Protein AF-A0A853I7U8-F1 (afdb_monomer_lite)

pLDDT: mean 75.82, std 11.58, range [44.72, 91.75]

Secondary structure (DSSP, 8-state):
----HHHHHHHHHHT-HHHHHHHHHHHHHHHHHHHHHHHHHHHH---HHHHHHHHHHHHHHHHHHHHHHHHHHHHHHHHHHHHHHT--

Structure (mmCIF, N/CA/C/O backbone):
data_AF-A0A853I7U8-F1
#
_entry.id   AF-A0A853I7U8-F1
#
loop_
_atom_site.group_PDB
_atom_site.id
_atom_site.type_symbol
_atom_site.label_atom_id
_atom_site.label_alt_id
_atom_site.label_comp_id
_atom_site.label_asym_id
_atom_site.label_entity_id
_atom_site.label_seq_id
_atom_site.pdbx_PDB_ins_code
_atom_site.Cartn_x
_atom_site.Cartn_y
_atom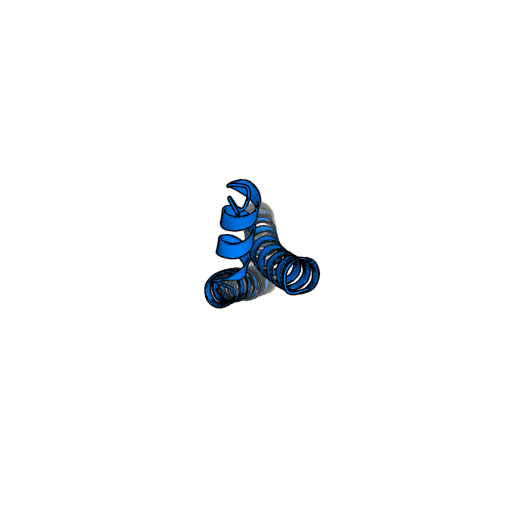_site.Cartn_z
_atom_site.occupancy
_atom_site.B_iso_or_equiv
_atom_site.auth_seq_id
_atom_site.auth_comp_id
_atom_site.auth_asym_id
_atom_site.auth_atom_id
_atom_site.pdbx_PDB_model_num
ATOM 1 N N . MET A 1 1 ? -23.897 8.536 32.499 1.00 44.72 1 MET A N 1
ATOM 2 C CA . MET A 1 1 ? -22.430 8.623 32.313 1.00 44.72 1 MET A CA 1
ATOM 3 C C . MET A 1 1 ? -22.146 9.131 30.903 1.00 44.72 1 MET A C 1
ATOM 5 O O . MET A 1 1 ? -22.458 8.430 29.952 1.00 44.72 1 MET A O 1
ATOM 9 N N . LYS A 1 2 ? -21.648 10.368 30.746 1.00 49.41 2 LYS A N 1
ATOM 10 C CA . LYS A 1 2 ? -21.233 10.911 29.439 1.00 49.41 2 LYS A CA 1
ATOM 11 C C . LYS A 1 2 ? -19.887 10.285 29.084 1.00 49.41 2 LYS A C 1
ATOM 13 O O . LYS A 1 2 ? -18.866 10.681 29.636 1.00 49.41 2 LYS A O 1
ATOM 18 N N . THR A 1 3 ? -19.878 9.281 28.212 1.00 54.44 3 THR A N 1
ATOM 19 C CA . THR A 1 3 ? -18.631 8.834 27.584 1.00 54.44 3 THR A CA 1
ATOM 20 C C . THR A 1 3 ? -18.003 10.034 26.875 1.00 54.44 3 THR A C 1
ATOM 22 O O . THR A 1 3 ? -18.701 10.690 26.100 1.00 54.44 3 THR A O 1
ATOM 25 N N . PRO A 1 4 ? -16.731 10.369 27.145 1.00 67.81 4 PRO A N 1
ATOM 26 C CA . PRO A 1 4 ? -16.086 11.506 26.505 1.00 67.81 4 PRO A CA 1
ATOM 27 C C . PRO A 1 4 ? -16.123 11.298 24.988 1.00 67.81 4 PRO A C 1
ATOM 29 O O . PRO A 1 4 ? -15.829 10.200 24.516 1.00 67.81 4 PRO A O 1
ATOM 32 N N . HIS A 1 5 ? -16.491 12.336 24.232 1.00 61.69 5 HIS A N 1
ATOM 33 C CA . HIS A 1 5 ? -16.646 12.319 22.766 1.00 61.69 5 HIS A CA 1
ATOM 34 C C . HIS A 1 5 ? -15.485 11.608 22.039 1.00 61.69 5 HIS A C 1
ATOM 36 O O . HIS A 1 5 ? -15.677 10.925 21.033 1.00 61.69 5 HIS A O 1
ATOM 42 N N . PHE A 1 6 ? -14.286 11.714 22.610 1.00 62.94 6 PHE A N 1
ATOM 43 C CA . PHE A 1 6 ? -13.060 11.068 22.159 1.00 62.94 6 PHE A CA 1
ATOM 44 C C . PHE A 1 6 ? -13.126 9.526 22.178 1.00 62.94 6 PHE A C 1
ATOM 46 O O . PHE A 1 6 ? -12.751 8.881 21.201 1.00 62.94 6 PHE A O 1
ATOM 53 N N . LYS A 1 7 ? -13.682 8.917 23.240 1.00 62.50 7 LYS A N 1
ATOM 54 C CA . LYS A 1 7 ? -13.893 7.456 23.340 1.00 62.50 7 LYS A CA 1
ATOM 55 C C . LYS A 1 7 ? -14.819 6.951 22.232 1.00 62.50 7 LYS A C 1
ATOM 57 O O . LYS A 1 7 ? -14.566 5.898 21.658 1.00 62.50 7 LYS A O 1
ATOM 62 N N . GLN A 1 8 ? -15.875 7.703 21.921 1.00 63.09 8 GLN A N 1
ATOM 63 C CA . GLN A 1 8 ? -16.808 7.346 20.850 1.00 63.09 8 GLN A CA 1
ATOM 64 C C . GLN A 1 8 ? -16.131 7.373 19.478 1.00 63.09 8 GLN A C 1
ATOM 66 O O . GLN A 1 8 ? -16.289 6.424 18.719 1.00 63.09 8 GLN A O 1
ATOM 71 N N . GLN A 1 9 ? -15.328 8.396 19.175 1.00 64.69 9 GLN A N 1
ATOM 72 C CA . GLN A 1 9 ? -14.588 8.453 17.908 1.00 64.69 9 GLN A CA 1
ATOM 73 C C . GLN A 1 9 ? -13.575 7.305 17.773 1.00 64.69 9 GLN A C 1
ATOM 75 O O . GLN A 1 9 ? -13.493 6.680 16.717 1.00 64.69 9 GLN A O 1
ATOM 80 N N . LEU A 1 10 ? -12.868 6.964 18.853 1.00 62.22 10 LEU A N 1
ATOM 81 C CA . LEU A 1 10 ? -11.935 5.832 18.891 1.00 62.22 10 LEU A CA 1
ATOM 82 C C . LEU A 1 10 ? -12.641 4.476 18.716 1.00 62.22 10 LEU A C 1
ATOM 84 O O . LEU A 1 10 ? -12.158 3.607 17.990 1.00 62.22 10 LEU A O 1
ATOM 88 N N . LEU A 1 11 ? -13.821 4.302 19.313 1.00 63.66 11 LEU A N 1
ATOM 89 C CA . LEU A 1 11 ? -14.646 3.110 19.107 1.00 63.66 11 LEU A CA 1
ATOM 90 C C . LEU A 1 11 ? -15.205 3.028 17.680 1.00 63.66 11 LEU A C 1
ATOM 92 O O . LEU A 1 11 ? -15.264 1.935 17.127 1.00 63.66 11 LEU A O 1
ATOM 96 N N . VAL A 1 12 ? -15.547 4.153 17.044 1.00 63.03 12 VAL A N 1
ATOM 97 C CA . VAL A 1 12 ? -15.997 4.191 15.636 1.00 63.03 12 VAL A CA 1
ATOM 98 C C . VAL A 1 12 ? -14.893 3.735 14.673 1.00 63.03 12 VAL A C 1
ATOM 100 O O . VAL A 1 12 ? -15.177 3.044 13.691 1.00 63.03 12 VAL A O 1
ATOM 103 N N . VAL A 1 13 ? -13.627 4.050 14.976 1.00 60.28 13 VAL A N 1
ATOM 104 C CA . VAL A 1 13 ? -12.468 3.507 14.243 1.00 60.28 13 VAL A CA 1
ATOM 105 C C . VAL A 1 13 ? -12.377 1.987 14.431 1.00 60.28 13 VAL A C 1
ATOM 107 O O . VAL A 1 13 ? -12.213 1.257 13.457 1.00 60.28 13 VAL A O 1
ATOM 110 N N . SER A 1 14 ? -12.576 1.483 15.653 1.00 60.19 14 SER A N 1
ATOM 111 C CA . SER A 1 14 ? -12.598 0.037 15.939 1.00 60.19 14 SER A CA 1
ATOM 112 C C . SER A 1 14 ? -13.786 -0.701 15.293 1.00 60.19 14 SER A C 1
ATOM 114 O O . SER A 1 14 ? -13.664 -1.868 14.927 1.00 60.19 14 SER A O 1
ATOM 116 N N . GLN A 1 15 ? -14.924 -0.032 15.082 1.00 64.81 15 GLN A N 1
ATOM 117 C CA . GLN A 1 15 ? -16.157 -0.645 14.566 1.00 64.81 15 GLN A CA 1
ATOM 118 C C . GLN A 1 15 ? -16.090 -1.093 13.099 1.00 64.81 15 GLN A C 1
ATOM 120 O O . GLN A 1 15 ? -16.923 -1.896 12.678 1.00 64.81 15 GLN A O 1
ATOM 125 N N . ASN A 1 16 ? -15.110 -0.630 12.313 1.00 71.25 16 ASN A N 1
ATOM 126 C CA . ASN A 1 16 ? -15.037 -0.917 10.876 1.00 71.25 16 ASN A CA 1
ATOM 127 C C . ASN A 1 16 ? -13.754 -1.660 10.452 1.00 71.25 16 ASN A C 1
ATOM 129 O O . ASN A 1 16 ? -13.085 -1.233 9.504 1.00 71.25 16 ASN A O 1
ATOM 133 N N . PRO A 1 17 ? -13.418 -2.816 11.060 1.00 71.00 17 PRO A N 1
ATOM 134 C CA . PRO A 1 17 ? -12.207 -3.562 10.714 1.00 71.00 17 PRO A CA 1
ATOM 135 C C . PRO A 1 17 ? -12.241 -4.053 9.260 1.00 71.00 17 PRO A C 1
ATOM 137 O O . PRO A 1 17 ? -11.212 -4.103 8.597 1.00 71.00 17 PRO A O 1
ATOM 140 N N . LYS A 1 18 ? -13.437 -4.332 8.719 1.00 78.00 18 LYS A N 1
ATOM 141 C CA . LYS A 1 18 ? -13.636 -4.715 7.311 1.00 78.00 18 LYS A CA 1
ATOM 142 C C . LYS A 1 18 ? -13.135 -3.644 6.336 1.00 78.00 18 LYS A C 1
ATOM 144 O O . LYS A 1 18 ? -12.581 -3.980 5.293 1.00 78.00 18 LYS A O 1
ATOM 149 N N . ARG A 1 19 ? -13.299 -2.359 6.676 1.00 80.50 19 ARG A N 1
ATOM 150 C CA . ARG A 1 19 ? -12.839 -1.242 5.841 1.00 80.50 19 ARG A CA 1
ATOM 151 C C . ARG A 1 19 ? -11.314 -1.173 5.819 1.00 80.50 19 ARG A C 1
ATOM 153 O O . ARG A 1 19 ? -10.739 -1.067 4.744 1.00 80.50 19 ARG A O 1
ATOM 160 N N . PHE A 1 20 ? -10.667 -1.289 6.977 1.00 80.69 20 PHE A N 1
ATOM 161 C CA . PHE A 1 20 ? -9.203 -1.286 7.070 1.00 80.69 20 PHE A CA 1
ATOM 162 C C . PHE A 1 20 ? -8.569 -2.524 6.431 1.00 80.69 20 PHE A C 1
ATOM 164 O O . PHE A 1 20 ? -7.545 -2.402 5.767 1.00 80.69 20 PHE A O 1
ATOM 171 N N . LEU A 1 21 ? -9.220 -3.687 6.537 1.00 82.69 21 LEU A N 1
ATOM 172 C CA . LEU A 1 21 ? -8.827 -4.897 5.816 1.00 82.69 21 LEU A CA 1
ATOM 173 C C . LEU A 1 21 ? -8.905 -4.702 4.296 1.00 82.69 21 LEU A C 1
ATOM 175 O O . LEU A 1 21 ? -7.978 -5.072 3.586 1.00 82.69 21 LEU A O 1
ATOM 179 N N . SER A 1 22 ? -9.979 -4.083 3.799 1.00 86.56 22 SER A N 1
ATOM 180 C CA . SER A 1 22 ? -10.113 -3.755 2.376 1.00 86.56 22 SER A CA 1
ATOM 181 C C . SER A 1 22 ? -9.011 -2.795 1.912 1.00 86.56 22 SER A C 1
ATOM 183 O O . SER A 1 22 ? -8.351 -3.059 0.914 1.00 86.56 22 SER A O 1
ATOM 185 N N . ILE A 1 23 ? -8.726 -1.739 2.683 1.00 86.62 23 ILE A N 1
ATOM 186 C CA . ILE A 1 23 ? -7.636 -0.792 2.386 1.00 86.62 23 ILE A CA 1
ATOM 187 C C . ILE A 1 23 ? -6.277 -1.505 2.360 1.00 86.62 23 ILE A C 1
ATOM 189 O O . ILE A 1 23 ? -5.490 -1.285 1.441 1.00 86.62 23 ILE A O 1
ATOM 193 N N . PHE A 1 24 ? -6.016 -2.388 3.328 1.00 88.31 24 PHE A N 1
ATOM 194 C CA . PHE A 1 24 ? -4.800 -3.197 3.366 1.00 88.31 24 PHE A CA 1
ATOM 195 C C . PHE A 1 24 ? -4.678 -4.094 2.129 1.00 88.31 24 PHE A C 1
ATOM 197 O O . PHE A 1 24 ? -3.640 -4.090 1.476 1.00 88.31 24 PHE A O 1
ATOM 204 N N . LEU A 1 25 ? -5.741 -4.824 1.777 1.00 89.06 25 LEU A N 1
ATOM 205 C CA . LEU A 1 25 ? -5.764 -5.718 0.617 1.00 89.06 25 LEU A CA 1
ATOM 206 C C . LEU A 1 25 ? -5.578 -4.959 -0.698 1.00 89.06 25 LEU A C 1
ATOM 208 O O . LEU A 1 25 ? -4.832 -5.414 -1.558 1.00 89.06 25 LEU A O 1
ATOM 212 N N . VAL A 1 26 ? -6.208 -3.791 -0.842 1.00 90.69 26 VAL A N 1
ATOM 213 C CA . VAL A 1 26 ? -6.029 -2.919 -2.010 1.00 90.69 26 VAL A CA 1
ATOM 214 C C . VAL A 1 26 ? -4.587 -2.420 -2.089 1.00 90.69 26 VAL A C 1
ATOM 216 O O . VAL A 1 26 ? -3.981 -2.500 -3.154 1.00 90.69 26 VAL A O 1
ATOM 219 N N . GLY A 1 27 ? -4.008 -1.967 -0.974 1.00 86.38 27 GLY A N 1
ATOM 220 C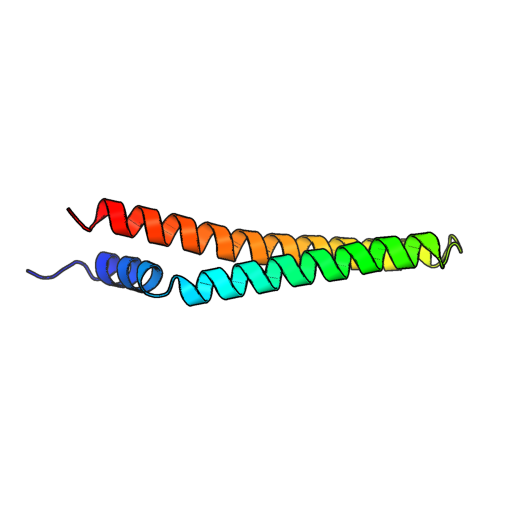 CA . GLY A 1 27 ? -2.603 -1.555 -0.913 1.00 86.38 27 GLY A CA 1
ATOM 221 C C . GLY A 1 27 ? -1.643 -2.694 -1.266 1.00 86.38 27 GLY A C 1
ATOM 222 O O . GLY A 1 27 ? -0.750 -2.510 -2.087 1.00 86.38 27 GLY A O 1
ATOM 223 N N . ALA A 1 28 ? -1.868 -3.891 -0.719 1.00 86.00 28 ALA A N 1
ATOM 224 C CA . ALA A 1 28 ? -1.064 -5.079 -0.997 1.00 86.00 28 ALA A CA 1
ATOM 225 C C . ALA A 1 28 ? -1.193 -5.546 -2.457 1.00 86.00 28 ALA A C 1
ATOM 227 O O . ALA A 1 28 ? -0.195 -5.896 -3.083 1.00 86.00 28 ALA A O 1
ATOM 228 N N . ALA A 1 29 ? -2.401 -5.506 -3.025 1.00 88.75 29 ALA A N 1
ATOM 229 C CA . ALA A 1 29 ? -2.632 -5.826 -4.430 1.00 88.75 29 ALA A CA 1
ATOM 230 C C . ALA A 1 29 ? -1.944 -4.812 -5.352 1.00 88.75 29 ALA A C 1
ATOM 232 O O . ALA A 1 29 ? -1.254 -5.207 -6.288 1.00 88.75 29 ALA A O 1
ATOM 233 N N . LEU A 1 30 ? -2.063 -3.512 -5.061 1.00 85.69 30 LEU A N 1
ATOM 234 C CA . LEU A 1 30 ? -1.367 -2.457 -5.801 1.00 85.69 30 LEU A CA 1
ATOM 235 C C . LEU A 1 30 ? 0.151 -2.612 -5.709 1.00 85.69 30 LEU A C 1
ATOM 237 O O . LEU A 1 30 ? 0.835 -2.449 -6.716 1.00 85.69 30 LEU A O 1
ATOM 241 N N . PHE A 1 31 ? 0.675 -2.969 -4.537 1.00 87.25 31 PHE A N 1
ATOM 242 C CA . PHE A 1 31 ? 2.097 -3.238 -4.340 1.00 87.25 31 PHE A CA 1
ATOM 243 C C . PHE A 1 31 ? 2.556 -4.441 -5.173 1.00 87.25 31 PHE A C 1
ATOM 245 O O . PHE A 1 31 ? 3.547 -4.357 -5.893 1.00 87.25 31 PHE A O 1
ATOM 252 N N . GLY A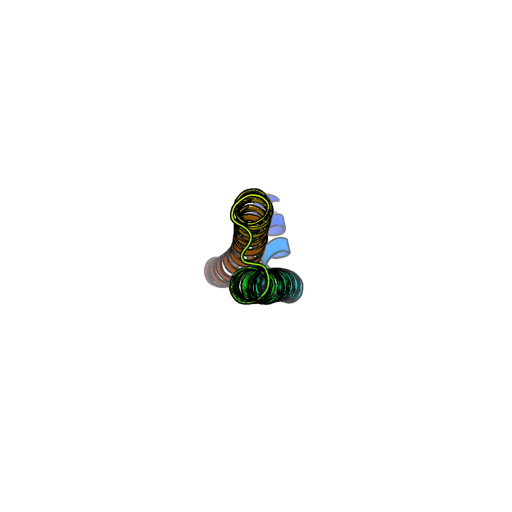 1 32 ? 1.797 -5.540 -5.150 1.00 87.19 32 GLY A N 1
ATOM 253 C CA . GLY A 1 32 ? 2.089 -6.730 -5.947 1.00 87.19 32 GLY A CA 1
ATOM 254 C C . GLY A 1 32 ? 2.056 -6.458 -7.452 1.00 87.19 32 GLY A C 1
ATOM 255 O O . GLY A 1 32 ? 2.990 -6.825 -8.162 1.00 87.19 32 GLY A O 1
ATOM 256 N N . VAL A 1 33 ? 1.017 -5.773 -7.940 1.00 87.19 33 VAL A N 1
ATOM 257 C CA . VAL A 1 33 ? 0.867 -5.433 -9.364 1.00 87.19 33 VAL A CA 1
ATOM 258 C C . VAL A 1 33 ? 1.959 -4.468 -9.814 1.00 87.19 33 VAL A C 1
ATOM 260 O O . VAL A 1 33 ? 2.608 -4.729 -10.821 1.00 87.19 33 VAL A O 1
ATOM 263 N N . SER A 1 34 ? 2.204 -3.385 -9.071 1.00 83.25 34 SER A N 1
ATOM 264 C CA . SER A 1 34 ? 3.248 -2.409 -9.420 1.00 83.25 34 SER A CA 1
ATOM 265 C C . SER A 1 34 ? 4.652 -3.014 -9.361 1.00 83.25 34 SER A C 1
ATOM 267 O O . SER A 1 34 ? 5.455 -2.755 -10.256 1.00 83.25 34 SER A O 1
ATOM 269 N N . GLY A 1 35 ? 4.928 -3.884 -8.385 1.00 81.25 35 GLY A N 1
ATOM 270 C CA . GLY A 1 35 ? 6.190 -4.617 -8.281 1.00 81.25 35 GLY A CA 1
ATOM 271 C C . GLY A 1 35 ? 6.407 -5.597 -9.433 1.00 81.25 35 GLY A C 1
ATOM 272 O O . GLY A 1 35 ? 7.475 -5.600 -10.043 1.00 81.25 35 GLY A O 1
ATOM 273 N N . LEU A 1 36 ? 5.384 -6.382 -9.792 1.00 82.56 36 LEU A N 1
ATOM 274 C CA . LEU A 1 36 ? 5.433 -7.282 -10.952 1.00 82.56 36 LEU A CA 1
ATOM 275 C C . LEU A 1 36 ? 5.617 -6.513 -12.263 1.00 82.56 36 LEU A C 1
ATOM 277 O O . LEU A 1 36 ? 6.389 -6.948 -13.117 1.00 82.56 36 LEU A O 1
ATOM 281 N N . LEU A 1 37 ? 4.952 -5.363 -12.410 1.00 81.31 37 LEU A N 1
ATOM 282 C CA . LEU A 1 37 ? 5.096 -4.500 -13.580 1.00 81.31 37 LEU A CA 1
ATOM 283 C C . LEU A 1 37 ? 6.535 -3.988 -13.707 1.00 81.31 37 LEU A C 1
ATOM 285 O O . LEU A 1 37 ? 7.106 -4.030 -14.791 1.00 81.31 37 LEU A O 1
ATOM 289 N N . LEU A 1 38 ? 7.141 -3.572 -12.593 1.00 79.56 38 LEU A N 1
ATOM 290 C CA . LEU A 1 38 ? 8.532 -3.120 -12.531 1.00 79.56 38 LEU A CA 1
ATOM 291 C C . LEU A 1 38 ? 9.506 -4.208 -12.994 1.00 79.56 38 LEU A C 1
ATOM 293 O O . LEU A 1 38 ? 10.353 -3.958 -13.850 1.00 79.56 38 LEU A O 1
ATOM 297 N N . VAL A 1 39 ? 9.342 -5.431 -12.482 1.00 77.94 39 VAL A N 1
ATOM 298 C CA . VAL A 1 39 ? 10.173 -6.585 -12.860 1.00 77.94 39 VAL A CA 1
ATOM 299 C C . VAL A 1 39 ? 9.971 -6.956 -14.334 1.00 77.94 39 VAL A C 1
ATOM 301 O O . VAL A 1 39 ? 10.940 -7.239 -15.041 1.00 77.94 39 VAL A O 1
ATOM 304 N N . ALA A 1 40 ? 8.729 -6.932 -14.825 1.00 77.38 40 ALA A N 1
ATOM 305 C CA . ALA A 1 40 ? 8.411 -7.238 -16.217 1.00 77.38 40 ALA A CA 1
ATOM 306 C C . ALA A 1 40 ? 8.993 -6.197 -17.189 1.00 77.38 40 ALA A C 1
ATOM 308 O O . ALA A 1 40 ? 9.600 -6.567 -18.197 1.00 77.38 40 ALA A O 1
ATOM 309 N N . VAL A 1 41 ? 8.864 -4.907 -16.864 1.00 74.38 41 VAL A N 1
ATOM 310 C CA . VAL A 1 41 ? 9.435 -3.798 -17.644 1.00 74.38 41 VAL A CA 1
ATOM 311 C C . VAL A 1 41 ? 10.960 -3.887 -17.657 1.00 74.38 41 VAL A C 1
ATOM 313 O O . VAL A 1 41 ? 11.563 -3.805 -18.725 1.00 74.38 41 VAL A O 1
ATOM 316 N N . GLN A 1 42 ? 11.584 -4.150 -16.505 1.00 72.00 42 GLN A N 1
ATOM 317 C CA . GLN A 1 42 ? 13.035 -4.304 -16.411 1.00 72.00 42 GLN A CA 1
ATOM 318 C C . GLN A 1 42 ? 13.552 -5.501 -17.221 1.00 72.00 42 GLN A C 1
ATOM 320 O O . GLN A 1 42 ? 14.614 -5.409 -17.830 1.00 72.00 42 GLN A O 1
ATOM 325 N N . LYS A 1 43 ? 12.811 -6.617 -17.265 1.00 71.94 43 LYS A N 1
ATOM 326 C CA . LYS A 1 43 ? 13.212 -7.818 -18.015 1.00 71.94 43 LYS A CA 1
ATOM 327 C C . LYS A 1 43 ? 13.074 -7.655 -19.531 1.00 71.94 43 LYS A C 1
ATOM 329 O O . LYS A 1 43 ? 13.849 -8.258 -20.268 1.00 71.94 43 LYS A O 1
ATOM 334 N N . HIS A 1 44 ? 12.073 -6.908 -20.001 1.00 67.88 44 HIS A N 1
ATOM 335 C CA . HIS A 1 44 ? 11.691 -6.908 -21.417 1.00 67.88 44 HIS A CA 1
ATOM 336 C C . HIS A 1 44 ? 12.142 -5.655 -22.191 1.00 67.88 44 HIS A C 1
ATOM 338 O O . HIS A 1 44 ? 12.347 -5.739 -23.397 1.00 67.88 44 HIS A O 1
ATOM 344 N N . TRP A 1 45 ? 12.361 -4.518 -21.519 1.00 60.06 45 TRP A N 1
ATOM 345 C CA . TRP A 1 45 ? 12.662 -3.224 -22.149 1.00 60.06 45 TRP A CA 1
ATOM 346 C C . TRP A 1 45 ? 14.007 -2.646 -21.677 1.00 60.06 45 TRP A C 1
ATOM 348 O O . TRP A 1 45 ? 14.080 -1.588 -21.055 1.00 60.06 45 TRP A O 1
ATOM 358 N N . ILE A 1 46 ? 15.110 -3.331 -21.979 1.00 54.97 46 ILE A N 1
ATOM 359 C CA . ILE A 1 46 ? 16.465 -2.810 -21.736 1.00 54.97 46 ILE A CA 1
ATOM 360 C C . ILE A 1 46 ? 16.886 -1.933 -22.924 1.00 54.97 46 ILE A C 1
ATOM 362 O O . ILE A 1 46 ? 17.569 -2.347 -23.853 1.00 54.97 46 ILE A O 1
ATOM 366 N N . SER A 1 47 ? 16.444 -0.677 -22.892 1.00 56.78 47 SER A N 1
ATOM 367 C CA . SER A 1 47 ? 17.140 0.442 -23.531 1.00 56.78 47 SER A CA 1
ATOM 368 C C . SER A 1 47 ? 17.471 1.452 -22.427 1.00 56.78 47 SER A C 1
ATOM 370 O O . SER A 1 47 ? 16.554 1.910 -21.736 1.00 56.78 47 SER A O 1
ATOM 372 N N . PRO A 1 48 ? 18.754 1.794 -22.209 1.00 61.12 48 PRO A N 1
ATOM 373 C CA . PRO A 1 48 ? 19.211 2.498 -21.005 1.00 61.12 48 PRO A CA 1
ATOM 374 C C . PRO A 1 48 ? 18.570 3.881 -20.810 1.00 61.12 48 PRO A C 1
ATOM 376 O O . PRO A 1 48 ? 18.440 4.337 -19.679 1.00 61.12 48 PRO A O 1
ATOM 379 N N . HIS A 1 49 ? 18.096 4.519 -21.883 1.00 60.19 49 HIS A N 1
ATOM 380 C CA . HIS A 1 49 ? 17.512 5.861 -21.825 1.00 60.19 49 HIS A CA 1
ATOM 381 C C . HIS A 1 49 ? 16.062 5.924 -21.315 1.00 60.19 49 HIS A C 1
ATOM 383 O O . HIS A 1 49 ? 15.690 6.922 -20.705 1.00 60.19 49 HIS A O 1
ATOM 389 N N . TYR A 1 50 ? 15.250 4.878 -21.512 1.00 60.91 50 TYR A N 1
ATOM 390 C CA . TYR A 1 50 ? 13.841 4.858 -21.071 1.00 60.91 50 TYR A CA 1
ATOM 391 C C . TYR A 1 50 ? 13.629 4.082 -19.763 1.00 60.91 50 TYR A C 1
ATOM 393 O O . TYR A 1 50 ? 12.627 4.284 -19.073 1.00 60.91 50 TYR A O 1
ATOM 401 N N . SER A 1 51 ? 14.602 3.244 -19.392 1.00 66.50 51 SER A N 1
ATOM 402 C CA . SER A 1 51 ? 14.595 2.440 -18.166 1.00 66.50 51 SER A CA 1
ATOM 403 C C . SER A 1 51 ? 14.516 3.299 -16.896 1.00 66.50 51 SER A C 1
ATOM 405 O O . SER A 1 51 ? 13.726 3.007 -16.000 1.00 66.50 51 SER A O 1
ATOM 407 N N . TYR A 1 52 ? 15.257 4.412 -16.839 1.00 71.31 52 TYR A N 1
ATOM 408 C CA . TYR A 1 52 ? 15.365 5.219 -15.620 1.00 71.31 52 TYR A CA 1
ATOM 409 C C . TYR A 1 52 ? 14.040 5.889 -15.218 1.00 71.31 52 TYR A C 1
ATOM 411 O O . TYR A 1 52 ? 13.606 5.763 -14.075 1.00 71.31 52 TYR A O 1
ATOM 419 N N . ASN A 1 53 ? 13.343 6.539 -16.157 1.00 75.56 53 ASN A N 1
ATOM 420 C CA . ASN A 1 53 ? 12.075 7.216 -15.853 1.00 75.56 53 ASN A CA 1
ATOM 421 C C . ASN A 1 53 ? 10.971 6.223 -15.466 1.00 75.56 53 ASN A C 1
ATOM 423 O O . ASN A 1 53 ? 10.214 6.477 -14.531 1.00 75.56 53 ASN A O 1
ATOM 427 N N . CYS A 1 54 ? 10.895 5.078 -16.150 1.00 72.88 54 CYS A N 1
ATOM 428 C CA . CYS A 1 54 ? 9.901 4.051 -15.839 1.00 72.88 54 CYS A CA 1
ATOM 429 C C . CYS A 1 54 ? 10.169 3.406 -14.468 1.00 72.88 54 CYS A C 1
ATOM 431 O O . CYS A 1 54 ? 9.240 3.173 -13.696 1.00 72.88 54 CYS A O 1
ATOM 433 N N . PHE A 1 55 ? 11.446 3.205 -14.123 1.00 77.12 55 PHE A N 1
ATOM 434 C CA . PHE A 1 55 ? 11.863 2.703 -12.817 1.00 77.12 55 PHE A CA 1
ATOM 435 C C . PHE A 1 55 ? 11.510 3.666 -11.676 1.00 77.12 55 PHE A C 1
ATOM 437 O O . PHE A 1 55 ? 10.946 3.240 -10.669 1.00 77.12 55 PHE A O 1
ATOM 444 N N . ILE A 1 56 ? 11.764 4.969 -11.850 1.00 82.50 56 ILE A N 1
ATOM 445 C CA . ILE A 1 56 ? 11.394 6.008 -10.874 1.00 82.50 56 ILE A CA 1
ATOM 446 C C . ILE A 1 56 ? 9.874 6.028 -10.655 1.00 82.50 56 ILE A C 1
ATOM 448 O O . ILE A 1 56 ? 9.419 6.015 -9.513 1.00 82.50 56 ILE A O 1
ATOM 452 N N . ILE A 1 57 ? 9.076 6.007 -11.730 1.00 82.94 57 ILE A N 1
ATOM 453 C CA . ILE A 1 57 ? 7.606 5.983 -11.634 1.00 82.94 57 ILE A CA 1
ATOM 454 C C . ILE A 1 57 ? 7.129 4.718 -10.905 1.00 82.94 57 ILE A C 1
ATOM 456 O O . ILE A 1 57 ? 6.270 4.796 -10.025 1.00 82.94 57 ILE A O 1
ATOM 460 N N . GLY A 1 58 ? 7.718 3.562 -11.223 1.00 82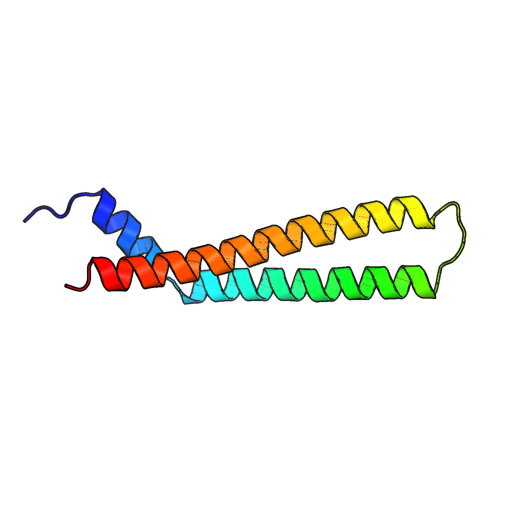.69 58 GLY A N 1
ATOM 461 C CA . GLY A 1 58 ? 7.429 2.301 -10.546 1.00 82.69 58 GLY A CA 1
ATOM 462 C C . GLY A 1 58 ? 7.756 2.339 -9.051 1.00 82.69 58 GLY A C 1
ATOM 463 O O . GLY A 1 58 ? 6.947 1.898 -8.236 1.00 82.69 58 GLY A O 1
ATOM 464 N N . LEU A 1 59 ? 8.898 2.922 -8.672 1.00 84.38 59 LEU A N 1
ATOM 465 C 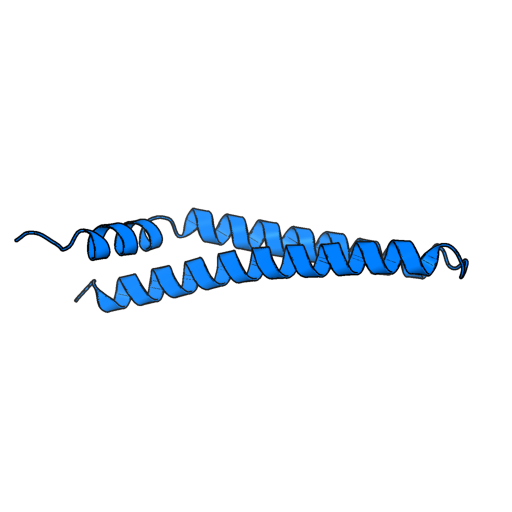CA . LEU A 1 59 ? 9.295 3.098 -7.272 1.00 84.38 59 LEU A CA 1
ATOM 466 C C . LEU A 1 59 ? 8.341 4.017 -6.507 1.00 84.38 59 LEU A C 1
ATOM 468 O O . LEU A 1 59 ? 7.979 3.711 -5.373 1.00 84.38 59 LEU A O 1
ATOM 472 N N . VAL A 1 60 ? 7.898 5.115 -7.123 1.00 88.69 60 VAL A N 1
ATOM 473 C CA . VAL A 1 60 ? 6.897 6.008 -6.520 1.00 88.69 60 VAL A CA 1
ATOM 474 C C . VAL A 1 60 ? 5.572 5.265 -6.319 1.00 88.69 60 VAL A C 1
ATOM 476 O O . VAL A 1 60 ? 4.975 5.353 -5.246 1.00 88.69 60 VAL A O 1
ATOM 479 N N . GLY A 1 61 ? 5.141 4.467 -7.301 1.00 86.25 61 G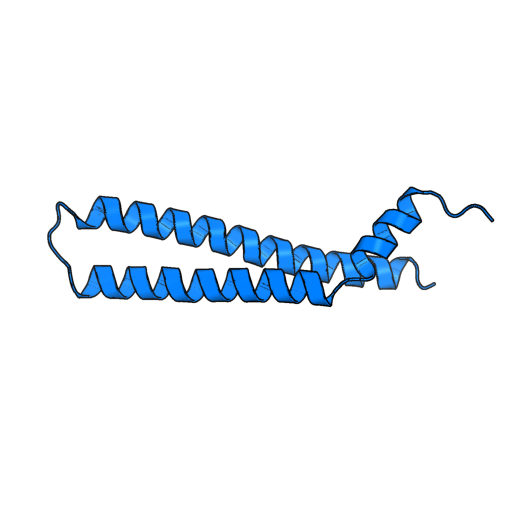LY A N 1
ATOM 480 C CA . GLY A 1 61 ? 3.955 3.614 -7.178 1.00 86.25 61 GLY A CA 1
ATOM 481 C C . GLY A 1 61 ? 4.068 2.574 -6.054 1.00 86.25 61 GLY A C 1
ATOM 482 O O . GLY A 1 61 ? 3.126 2.390 -5.277 1.00 86.25 61 GLY A O 1
ATOM 483 N N . LEU A 1 62 ? 5.236 1.941 -5.908 1.00 87.81 62 LEU A N 1
ATOM 484 C CA . LEU A 1 62 ? 5.533 1.020 -4.806 1.00 87.81 62 LEU A CA 1
ATOM 485 C C . LEU A 1 62 ? 5.518 1.722 -3.444 1.00 87.81 62 LEU A C 1
ATOM 487 O O . LEU A 1 62 ? 4.967 1.192 -2.481 1.00 87.81 62 LEU A O 1
ATOM 491 N N . ALA A 1 63 ? 6.076 2.930 -3.356 1.00 88.88 63 ALA A N 1
ATOM 492 C CA . ALA A 1 63 ? 6.063 3.713 -2.126 1.00 88.88 63 ALA A CA 1
ATOM 493 C C . ALA A 1 63 ? 4.628 4.068 -1.705 1.00 88.88 63 ALA A C 1
ATOM 495 O O . ALA A 1 63 ? 4.248 3.849 -0.557 1.00 88.88 63 ALA A O 1
ATOM 496 N N . ILE A 1 64 ? 3.801 4.545 -2.642 1.00 90.19 64 ILE A N 1
ATOM 497 C CA . ILE A 1 64 ? 2.400 4.902 -2.372 1.00 90.19 64 ILE A CA 1
ATOM 498 C C . ILE A 1 64 ? 1.590 3.668 -1.956 1.00 90.19 64 ILE A C 1
ATOM 500 O O . ILE A 1 64 ? 0.868 3.709 -0.960 1.00 90.19 64 ILE A O 1
ATOM 504 N N . SER A 1 65 ? 1.721 2.555 -2.680 1.00 88.88 65 SER A N 1
ATOM 505 C CA . SER A 1 65 ? 1.007 1.313 -2.350 1.00 88.88 65 SER A CA 1
ATOM 506 C C . SER A 1 65 ? 1.429 0.733 -0.996 1.00 88.88 65 SER A C 1
ATOM 508 O O . SER A 1 65 ? 0.568 0.300 -0.227 1.00 88.88 65 SER A O 1
ATOM 510 N N . SER A 1 66 ? 2.717 0.823 -0.651 1.00 89.50 66 SER A N 1
ATOM 511 C CA . SER A 1 66 ? 3.237 0.476 0.676 1.00 89.50 66 SER A CA 1
ATOM 512 C C . SER A 1 66 ? 2.624 1.343 1.781 1.00 89.50 66 SER A C 1
ATOM 514 O O . SER A 1 66 ? 2.141 0.811 2.780 1.00 89.50 66 SER A O 1
ATOM 516 N N . ILE A 1 67 ? 2.537 2.664 1.586 1.00 91.75 67 ILE A N 1
ATOM 517 C CA . ILE A 1 67 ? 1.901 3.582 2.549 1.00 91.75 67 ILE A CA 1
ATOM 518 C C . ILE A 1 67 ? 0.419 3.235 2.751 1.00 91.75 67 ILE A C 1
ATOM 520 O O . ILE A 1 67 ? -0.066 3.220 3.886 1.00 91.75 67 ILE A O 1
ATOM 524 N N . ILE A 1 68 ? -0.308 2.919 1.675 1.00 89.00 68 ILE A N 1
ATOM 525 C CA . ILE A 1 68 ? -1.724 2.527 1.747 1.00 89.00 68 ILE A CA 1
ATOM 526 C C . ILE A 1 68 ? -1.882 1.218 2.529 1.00 89.00 68 ILE A C 1
ATOM 528 O O . ILE A 1 68 ? -2.715 1.140 3.437 1.00 89.00 68 ILE A O 1
ATOM 532 N N . ALA A 1 69 ? -1.059 0.209 2.224 1.00 88.31 69 ALA A N 1
ATOM 533 C CA . ALA A 1 69 ? -1.059 -1.060 2.943 1.00 88.31 69 ALA A CA 1
ATOM 534 C C . ALA A 1 69 ? -0.746 -0.852 4.434 1.00 88.31 69 ALA A C 1
ATOM 536 O O . ALA A 1 69 ? -1.491 -1.320 5.296 1.00 88.31 69 ALA A O 1
ATOM 537 N N . LEU A 1 70 ? 0.291 -0.072 4.753 1.00 89.44 70 LEU A N 1
ATOM 538 C CA . LEU A 1 70 ? 0.673 0.252 6.127 1.00 89.44 70 LEU A CA 1
ATOM 539 C C . LEU A 1 70 ? -0.460 0.962 6.880 1.00 89.44 70 LEU A C 1
ATOM 541 O O . LEU A 1 70 ? -0.736 0.641 8.032 1.00 89.44 70 LEU A O 1
ATOM 545 N N . THR A 1 71 ? -1.159 1.885 6.218 1.00 87.50 71 THR A N 1
ATOM 546 C CA . THR A 1 71 ? -2.308 2.603 6.791 1.00 87.50 71 THR A CA 1
ATOM 547 C C . THR A 1 71 ? -3.453 1.646 7.126 1.00 87.50 71 THR A C 1
ATOM 549 O O . THR A 1 71 ? -4.033 1.725 8.211 1.00 87.50 71 THR A O 1
ATOM 552 N N . GLY A 1 72 ? -3.761 0.704 6.227 1.00 85.31 72 GLY A N 1
ATOM 553 C CA . GLY A 1 72 ? -4.739 -0.354 6.488 1.00 85.31 72 GLY A CA 1
ATOM 554 C C . GLY A 1 72 ? -4.333 -1.241 7.669 1.00 85.31 72 GLY A C 1
ATOM 555 O O . GLY A 1 72 ? -5.151 -1.511 8.550 1.00 85.31 72 GLY A O 1
ATOM 556 N N . TYR A 1 73 ? -3.058 -1.632 7.736 1.00 84.19 73 TYR A N 1
ATOM 557 C CA . TYR A 1 73 ? -2.513 -2.443 8.827 1.00 84.19 73 TYR A CA 1
ATOM 558 C C . TYR A 1 73 ? -2.566 -1.722 10.181 1.00 84.19 73 TYR A C 1
ATOM 560 O O . TYR A 1 73 ? -3.087 -2.266 11.155 1.00 84.19 73 TYR A O 1
ATOM 568 N N . LEU A 1 74 ? -2.110 -0.468 10.239 1.00 85.81 74 LEU A N 1
ATOM 569 C CA . LEU A 1 74 ? -2.173 0.359 11.444 1.00 85.81 74 LEU A CA 1
ATOM 570 C C . LEU A 1 74 ? -3.616 0.546 11.916 1.00 85.81 74 LEU A C 1
ATOM 572 O O . LEU A 1 74 ? -3.882 0.419 13.108 1.00 85.81 74 LEU A O 1
ATOM 576 N N . GLY A 1 75 ? -4.562 0.767 10.999 1.00 82.06 75 GLY A N 1
ATOM 577 C CA . GLY A 1 75 ? -5.985 0.852 11.331 1.00 82.06 75 GLY A CA 1
ATOM 578 C C . GLY A 1 75 ? -6.540 -0.430 11.963 1.00 82.06 75 GLY A C 1
ATOM 579 O O . GLY A 1 75 ? -7.295 -0.359 12.934 1.00 82.06 75 GLY A O 1
ATOM 580 N N . LEU A 1 76 ? -6.124 -1.608 11.480 1.00 82.69 76 LEU A N 1
ATOM 581 C CA . LEU A 1 76 ? -6.487 -2.898 12.081 1.00 82.69 76 LEU A CA 1
ATOM 582 C C . LEU A 1 76 ? -5.872 -3.084 13.476 1.00 82.69 76 LEU A C 1
ATOM 584 O O . LEU A 1 76 ? -6.571 -3.499 14.404 1.00 82.69 76 LEU A O 1
ATOM 588 N N . CYS A 1 77 ? -4.585 -2.762 13.638 1.00 83.19 77 CYS A N 1
ATOM 589 C CA . CYS A 1 77 ? -3.884 -2.860 14.918 1.00 83.19 77 CYS A CA 1
ATOM 590 C C . CYS A 1 77 ? -4.477 -1.913 15.964 1.00 83.19 77 CYS A C 1
ATOM 592 O O . CYS A 1 77 ? -4.819 -2.348 17.061 1.00 83.19 77 CYS A O 1
ATOM 594 N N . VAL A 1 78 ? -4.663 -0.638 15.617 1.00 81.00 78 VAL A N 1
ATOM 595 C CA . VAL A 1 78 ? -5.277 0.366 16.496 1.00 81.00 78 VAL A CA 1
ATOM 596 C C . VAL A 1 78 ? -6.706 -0.042 16.849 1.00 81.00 78 VAL A C 1
ATOM 598 O O . VAL A 1 78 ? -7.080 -0.001 18.018 1.00 81.00 78 VAL A O 1
ATOM 601 N N . GLY A 1 79 ? -7.484 -0.529 15.877 1.00 76.00 79 GLY A N 1
ATOM 602 C CA . GLY A 1 79 ? -8.832 -1.043 16.114 1.00 76.00 79 GLY A CA 1
ATOM 603 C C . GLY A 1 79 ? -8.873 -2.175 17.145 1.00 76.00 79 GLY A C 1
ATOM 604 O O . GLY A 1 79 ? -9.729 -2.141 18.027 1.00 76.00 79 GLY A O 1
ATOM 605 N N . ARG A 1 80 ? -7.931 -3.130 17.077 1.00 76.31 80 ARG A N 1
ATOM 606 C CA . ARG A 1 80 ? -7.775 -4.235 18.046 1.00 76.31 80 ARG A CA 1
ATOM 607 C C . ARG A 1 80 ? -7.332 -3.746 19.427 1.00 76.31 80 ARG A C 1
ATOM 609 O O . ARG A 1 80 ? -7.929 -4.152 20.419 1.00 76.31 80 ARG A O 1
ATOM 616 N N . ILE A 1 81 ? -6.327 -2.870 19.493 1.00 79.12 81 ILE A N 1
ATOM 617 C CA . ILE A 1 81 ? -5.790 -2.329 20.754 1.00 79.12 81 ILE A CA 1
ATOM 618 C C . ILE A 1 81 ? -6.868 -1.538 21.500 1.00 79.12 81 ILE A C 1
ATOM 620 O O . ILE A 1 81 ? -7.058 -1.736 22.695 1.00 79.12 81 ILE A O 1
ATOM 624 N N . LEU A 1 82 ? -7.629 -0.693 20.799 1.00 72.62 82 LEU A N 1
ATOM 625 C CA . LEU A 1 82 ? -8.734 0.063 21.398 1.00 72.62 82 LEU A CA 1
ATOM 626 C C . LEU A 1 82 ? -9.862 -0.846 21.882 1.00 72.62 82 LEU A C 1
ATOM 628 O O . LEU A 1 82 ? -10.496 -0.556 22.893 1.00 72.62 82 LEU A O 1
ATOM 632 N N . GLN A 1 83 ? -10.102 -1.950 21.174 1.00 72.06 83 GLN A N 1
ATOM 633 C CA . GLN A 1 83 ? -11.085 -2.943 21.585 1.00 72.06 83 GLN A CA 1
ATOM 634 C C . GLN A 1 83 ? -10.650 -3.690 22.848 1.00 72.06 83 GLN A C 1
ATOM 636 O O . GLN A 1 83 ? -11.508 -4.019 23.650 1.00 72.06 83 GLN A O 1
ATOM 641 N N . MET A 1 84 ? -9.352 -3.939 23.043 1.00 74.31 84 MET A N 1
ATOM 642 C CA . MET A 1 84 ? -8.829 -4.497 24.295 1.00 74.31 84 MET A CA 1
ATOM 643 C C . MET A 1 84 ? -8.877 -3.464 25.429 1.00 74.31 84 MET A C 1
ATOM 645 O O . MET A 1 84 ? -9.328 -3.781 26.515 1.00 74.31 84 MET A O 1
ATOM 649 N N . LEU A 1 85 ? -8.495 -2.211 25.162 1.00 74.50 85 LEU A N 1
ATOM 650 C CA . LEU A 1 85 ? -8.385 -1.157 26.181 1.00 74.50 85 LEU A CA 1
ATOM 651 C C . LEU A 1 85 ? -9.734 -0.678 26.752 1.00 74.50 85 LEU A C 1
ATOM 653 O O . LEU A 1 85 ? -9.777 -0.141 27.854 1.00 74.50 85 LEU A O 1
ATOM 657 N N . PHE A 1 86 ? -10.822 -0.790 25.985 1.00 69.12 86 PHE A N 1
ATOM 658 C CA . PHE A 1 86 ? -12.136 -0.244 26.360 1.00 69.12 86 PHE A CA 1
ATOM 659 C C . PHE A 1 86 ? -13.240 -1.288 26.534 1.00 69.12 86 PHE A C 1
ATOM 661 O O . PHE A 1 86 ? -14.397 -0.904 26.717 1.00 69.12 86 PHE A O 1
ATOM 668 N N . ARG A 1 87 ? -12.918 -2.577 26.400 1.00 60.38 87 ARG A N 1
ATOM 669 C CA . ARG A 1 87 ? -13.867 -3.676 26.630 1.00 60.38 87 ARG A CA 1
ATOM 670 C C . ARG A 1 87 ? -13.788 -4.241 28.056 1.00 60.38 87 ARG A C 1
ATOM 672 O O . ARG A 1 87 ? -14.652 -5.046 28.392 1.00 60.38 87 ARG A O 1
ATOM 679 N N . ASP A 1 88 ? -12.834 -3.768 28.858 1.00 48.41 88 ASP A N 1
ATOM 680 C CA . ASP A 1 88 ? -12.841 -3.807 30.330 1.00 48.41 88 ASP A CA 1
ATOM 681 C C . ASP A 1 88 ? -13.511 -2.542 30.904 1.00 48.41 88 ASP A C 1
ATOM 683 O O . ASP A 1 88 ? -14.204 -2.656 31.941 1.00 48.41 88 ASP A O 1
#

Radius of gyration: 19.32 Å; chains: 1; bounding box: 42×20×56 Å

Organism: NCBI:txid2994442

Sequence (88 aa):
MKTPHFKQQLLVVSQNPKRFLSIFLVGAALFGVSGLLLVAVQKHWISPHYSYNCFIIGLVGLAISSIIALTGYLGLCVGRILQMLFRD

Foldseek 3Di:
DDDPPVLVVLQVLLVCLVVLVVQLVQLVVQLVVLVVVLVVCVVPPPDPPVNPVSNVVSVVSNVVSVVSNVSSVVSNVSSVVSCVVPVD